Protein AF-A0A534VSZ2-F1 (afdb_monomer)

Foldseek 3Di:
DFWAWDQDPQQFIATDHDPDDDPDPDDDPCVVVQVVVCVVPVVRHDPGRQSVLVVVCVVPQQNPPDGNVNLPHPTGHRDDDD

Solvent-accessible surface area (backbone atoms only — not comparable to full-atom values): 4934 Å² total; per-residue (Å²): 79,53,61,43,73,48,68,49,99,84,44,34,33,32,71,50,67,53,83,45,80,50,72,86,86,61,69,50,69,68,57,54,51,38,52,54,46,26,74,76,39,76,86,48,78,66,96,40,54,67,52,50,47,42,55,48,16,75,74,35,76,42,36,52,93,50,45,78,80,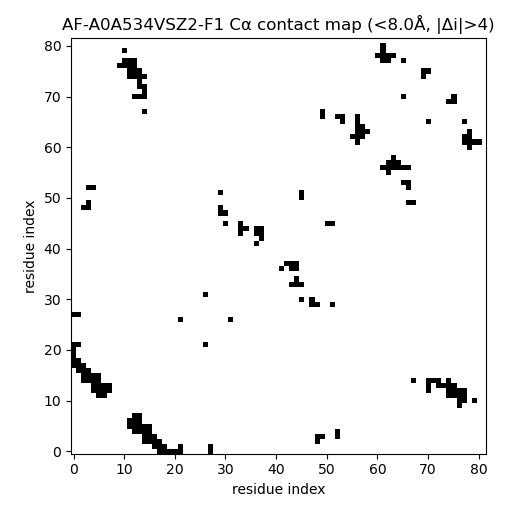70,24,54,96,82,27,40,70,43,53,72,87,129

Sequence (82 aa):
ESDGTFTNHAGRVQRFRPAVKPPGGARPGWEALGALLAALDERIRFDGAEAVFAALAAECPPFDGLGYDALGSQGRPAAGPR

Mean predicted aligned error: 3.77 Å

Structure (mmCIF, N/CA/C/O backbone):
data_AF-A0A534VSZ2-F1
#
_entry.id   AF-A0A534VSZ2-F1
#
loop_
_atom_site.group_PDB
_atom_site.id
_atom_site.type_symbol
_atom_site.label_atom_id
_atom_site.label_alt_id
_atom_site.label_comp_id
_atom_site.label_asym_id
_atom_site.label_entity_id
_atom_site.label_seq_id
_atom_site.pdbx_PDB_ins_code
_atom_site.Cartn_x
_atom_site.Cartn_y
_atom_site.Cartn_z
_atom_site.occupancy
_atom_site.B_iso_or_equiv
_atom_site.auth_seq_id
_atom_site.auth_comp_id
_atom_site.auth_asym_id
_atom_site.auth_atom_id
_atom_site.pdbx_PDB_model_num
ATOM 1 N N . GLU A 1 1 ? 5.461 -0.427 11.608 1.00 85.69 1 GLU A N 1
ATOM 2 C CA . GLU A 1 1 ? 4.072 -0.633 12.070 1.00 85.69 1 GLU A CA 1
ATOM 3 C C . GLU A 1 1 ? 3.158 -1.125 10.953 1.00 85.69 1 GLU A C 1
ATOM 5 O O . GLU A 1 1 ? 2.386 -2.038 11.200 1.00 85.69 1 GLU A O 1
ATOM 10 N N . SER A 1 2 ? 3.284 -0.599 9.729 1.00 89.25 2 SER A N 1
ATOM 11 C CA . SER A 1 2 ? 2.426 -0.972 8.587 1.00 89.25 2 SER A CA 1
ATOM 12 C C . SER A 1 2 ? 3.125 -1.880 7.557 1.00 89.25 2 SER A C 1
ATOM 14 O O . SER A 1 2 ? 4.353 -1.968 7.549 1.00 89.25 2 SER A O 1
ATOM 16 N N . ASP A 1 3 ? 2.337 -2.538 6.699 1.00 93.31 3 ASP A N 1
ATOM 17 C CA . ASP A 1 3 ? 2.754 -3.182 5.433 1.00 93.31 3 ASP A CA 1
ATOM 18 C C . ASP A 1 3 ? 2.428 -2.223 4.275 1.00 93.31 3 ASP A C 1
ATOM 20 O O . ASP A 1 3 ? 1.539 -1.375 4.414 1.00 93.31 3 ASP A O 1
ATOM 24 N N . GLY A 1 4 ? 3.125 -2.336 3.148 1.00 95.88 4 GLY A N 1
ATOM 25 C CA . GLY A 1 4 ? 2.916 -1.452 2.008 1.00 95.88 4 GLY A CA 1
ATOM 26 C C . GLY A 1 4 ? 4.054 -1.460 0.998 1.00 95.88 4 GLY A C 1
ATOM 27 O O . GLY A 1 4 ? 4.982 -2.270 1.051 1.00 95.88 4 GLY A O 1
ATOM 28 N N . THR A 1 5 ? 4.009 -0.480 0.099 1.00 97.19 5 THR A N 1
ATOM 29 C CA . THR A 1 5 ? 5.074 -0.199 -0.868 1.00 97.19 5 THR A CA 1
ATOM 30 C C . THR A 1 5 ? 5.523 1.254 -0.805 1.00 97.19 5 THR A C 1
A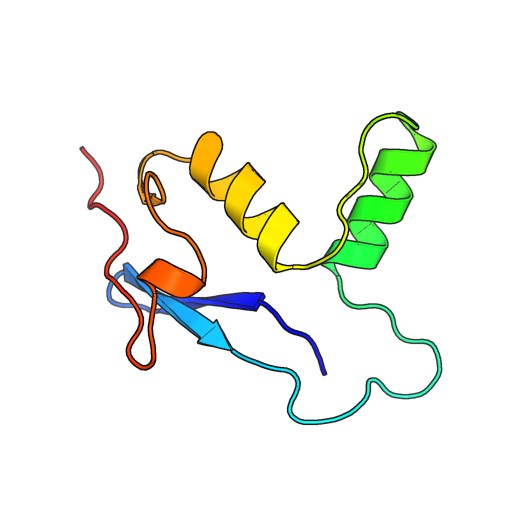TOM 32 O O . THR A 1 5 ? 4.710 2.142 -0.563 1.00 97.19 5 THR A O 1
ATOM 35 N N . PHE A 1 6 ? 6.798 1.503 -1.103 1.00 96.38 6 PHE A N 1
ATOM 36 C CA . PHE A 1 6 ? 7.329 2.838 -1.383 1.00 96.38 6 PHE A CA 1
ATOM 37 C C . PHE A 1 6 ? 7.959 2.887 -2.770 1.00 96.38 6 PHE A C 1
ATOM 39 O O . PHE A 1 6 ? 8.679 1.967 -3.157 1.00 96.38 6 PHE A O 1
ATOM 46 N N . THR A 1 7 ? 7.753 3.998 -3.475 1.00 96.12 7 THR A N 1
ATOM 47 C CA . THR A 1 7 ? 8.502 4.343 -4.687 1.00 96.12 7 THR A CA 1
ATOM 48 C C . THR A 1 7 ? 9.640 5.279 -4.298 1.00 96.12 7 THR A C 1
ATOM 50 O O . THR A 1 7 ? 9.401 6.339 -3.725 1.00 96.12 7 THR A O 1
ATOM 53 N N . ASN A 1 8 ? 10.886 4.880 -4.551 1.00 94.88 8 ASN A N 1
ATOM 54 C CA . ASN A 1 8 ? 12.054 5.690 -4.198 1.00 94.88 8 ASN A CA 1
ATOM 55 C C . ASN A 1 8 ? 12.362 6.776 -5.253 1.00 94.88 8 ASN A C 1
ATOM 57 O O . ASN A 1 8 ? 11.717 6.851 -6.296 1.00 94.88 8 ASN A O 1
ATOM 61 N N . HI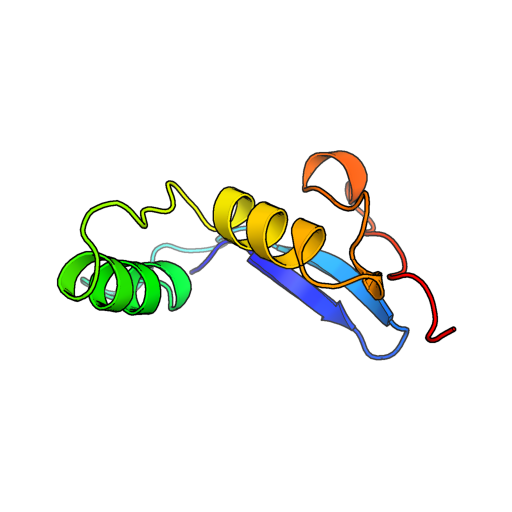S A 1 9 ? 13.401 7.584 -5.008 1.00 94.44 9 HIS A N 1
ATOM 62 C CA . HIS A 1 9 ? 13.827 8.672 -5.904 1.00 94.44 9 HIS A CA 1
ATOM 63 C C . HIS A 1 9 ? 14.190 8.226 -7.333 1.00 94.44 9 HIS A C 1
ATOM 65 O O . HIS A 1 9 ? 14.172 9.040 -8.248 1.00 94.44 9 HIS A O 1
ATOM 71 N N . ALA A 1 10 ? 14.532 6.949 -7.527 1.00 93.50 10 ALA A N 1
ATOM 72 C CA . ALA A 1 10 ? 14.874 6.364 -8.821 1.00 93.50 10 ALA A CA 1
ATOM 73 C C . ALA A 1 10 ? 13.667 5.685 -9.498 1.00 93.50 10 ALA A C 1
ATOM 75 O O . ALA A 1 10 ? 13.844 4.892 -10.420 1.00 93.50 10 ALA A O 1
ATOM 76 N N . GLY A 1 11 ? 12.445 5.927 -9.010 1.00 94.75 11 GLY A N 1
ATOM 77 C CA . GLY A 1 11 ? 11.225 5.329 -9.555 1.00 94.75 11 GLY A CA 1
ATOM 78 C C . GLY A 1 11 ? 11.065 3.840 -9.238 1.00 94.75 11 GLY A C 1
ATOM 79 O O . GLY A 1 11 ? 10.272 3.155 -9.878 1.00 94.75 11 GLY A O 1
ATOM 80 N N . ARG A 1 12 ? 11.810 3.300 -8.266 1.00 96.06 12 ARG A N 1
ATOM 81 C CA . ARG A 1 12 ? 11.723 1.884 -7.886 1.00 96.06 12 ARG A CA 1
ATOM 82 C C . ARG A 1 12 ? 10.706 1.676 -6.775 1.00 96.06 12 ARG A C 1
ATOM 84 O O . ARG A 1 12 ? 10.882 2.200 -5.675 1.00 96.06 12 ARG A O 1
ATOM 91 N N . VAL A 1 13 ? 9.709 0.844 -7.053 1.00 97.94 13 VAL A N 1
ATOM 92 C CA . VAL A 1 13 ? 8.696 0.376 -6.108 1.00 97.94 13 VAL A CA 1
ATOM 93 C C . VAL A 1 13 ? 9.261 -0.786 -5.297 1.00 97.94 13 VAL A C 1
ATOM 95 O O . VAL A 1 13 ? 9.781 -1.747 -5.862 1.00 97.94 13 VAL A O 1
ATOM 98 N N . GLN A 1 14 ? 9.180 -0.710 -3.972 1.00 97.44 14 GLN A N 1
ATOM 99 C CA . GLN A 1 14 ? 9.683 -1.725 -3.043 1.00 97.44 14 GLN A CA 1
ATOM 100 C C . GLN A 1 14 ? 8.651 -1.996 -1.956 1.00 97.44 14 GLN A C 1
ATOM 102 O O . GLN A 1 14 ? 8.105 -1.055 -1.380 1.00 97.44 14 GLN A O 1
ATOM 107 N N . ARG A 1 15 ? 8.416 -3.275 -1.647 1.00 96.19 15 ARG A N 1
ATOM 108 C CA . ARG A 1 15 ? 7.562 -3.680 -0.528 1.00 96.19 15 ARG A CA 1
ATOM 109 C C . ARG A 1 15 ? 8.320 -3.542 0.790 1.00 96.19 15 ARG A C 1
ATOM 111 O O . ARG A 1 15 ? 9.467 -3.971 0.896 1.00 96.19 15 ARG A O 1
ATOM 118 N N . PHE A 1 16 ? 7.656 -3.022 1.811 1.00 94.69 16 PHE A N 1
ATOM 119 C CA . PHE A 1 16 ? 8.117 -3.070 3.194 1.00 94.69 16 PHE A CA 1
ATOM 120 C C . PHE A 1 16 ? 7.117 -3.851 4.039 1.00 94.69 16 PHE A C 1
ATOM 122 O O . PHE A 1 16 ? 5.940 -3.901 3.715 1.00 94.69 16 PHE A O 1
ATOM 129 N N . ARG A 1 17 ? 7.582 -4.462 5.130 1.00 93.31 17 ARG A N 1
ATOM 130 C CA . ARG A 1 17 ? 6.736 -5.237 6.047 1.00 93.31 17 ARG A CA 1
ATOM 131 C C . ARG A 1 17 ? 6.678 -4.570 7.423 1.00 93.31 17 ARG A C 1
ATOM 133 O O . ARG A 1 17 ? 7.616 -3.853 7.785 1.00 93.31 17 ARG A O 1
ATOM 140 N N . PRO A 1 18 ? 5.637 -4.842 8.228 1.00 92.44 18 PRO A N 1
ATOM 141 C CA . PRO A 1 18 ? 5.590 -4.386 9.607 1.00 92.44 18 PRO A CA 1
ATOM 142 C C . PRO A 1 18 ? 6.780 -4.944 10.396 1.00 92.44 18 PRO A C 1
ATOM 144 O O . PRO A 1 18 ? 6.912 -6.153 10.554 1.00 92.44 18 PRO A O 1
ATOM 147 N N . ALA A 1 19 ? 7.641 -4.064 10.908 1.00 92.31 19 ALA A N 1
ATOM 148 C CA . ALA A 1 19 ? 8.734 -4.464 11.801 1.00 92.31 19 ALA A CA 1
ATOM 149 C C . ALA A 1 19 ? 8.297 -4.572 13.274 1.00 92.31 19 ALA A C 1
ATOM 151 O O . ALA A 1 19 ? 8.886 -5.310 14.054 1.00 92.31 19 ALA A O 1
ATOM 152 N N . VAL A 1 20 ? 7.263 -3.820 13.656 1.00 92.06 20 VAL A N 1
ATOM 153 C CA . VAL A 1 20 ? 6.725 -3.741 15.020 1.00 92.06 20 VAL A CA 1
ATOM 154 C C . VAL A 1 20 ? 5.209 -3.600 14.959 1.00 92.06 20 VAL A C 1
ATOM 156 O O . VAL A 1 20 ? 4.674 -3.166 13.933 1.00 92.06 20 VAL A O 1
ATOM 159 N N . LYS A 1 21 ? 4.528 -3.947 16.054 1.00 89.00 21 LYS A N 1
ATOM 160 C CA . LYS A 1 21 ? 3.087 -3.715 16.200 1.00 89.00 21 LYS A CA 1
ATOM 161 C C . LYS A 1 21 ? 2.801 -2.215 16.346 1.00 89.00 21 LYS A C 1
ATOM 163 O O . LYS A 1 21 ? 3.601 -1.533 16.986 1.00 89.00 21 LYS A O 1
ATOM 168 N N . PRO A 1 22 ? 1.687 -1.710 15.791 1.00 87.31 22 PRO A N 1
ATOM 169 C CA . PRO A 1 22 ? 1.265 -0.340 16.037 1.00 87.31 22 PRO A CA 1
ATOM 170 C C . PRO A 1 22 ? 0.982 -0.123 17.536 1.00 87.31 22 PRO A C 1
ATOM 172 O O . PRO A 1 22 ? 0.482 -1.035 18.204 1.00 87.31 22 PRO A O 1
ATOM 175 N N . PRO A 1 23 ? 1.308 1.053 18.091 1.00 90.00 23 PRO A N 1
ATOM 176 C CA . PRO A 1 23 ? 1.031 1.369 19.483 1.00 90.00 23 PRO A CA 1
ATOM 177 C C . PRO A 1 23 ? -0.480 1.512 19.716 1.00 90.00 23 PRO A C 1
ATOM 179 O O . PRO A 1 23 ? -1.183 2.226 18.999 1.00 90.00 23 PRO A O 1
ATOM 182 N N . GLY A 1 24 ? -0.983 0.848 20.759 1.00 90.44 24 G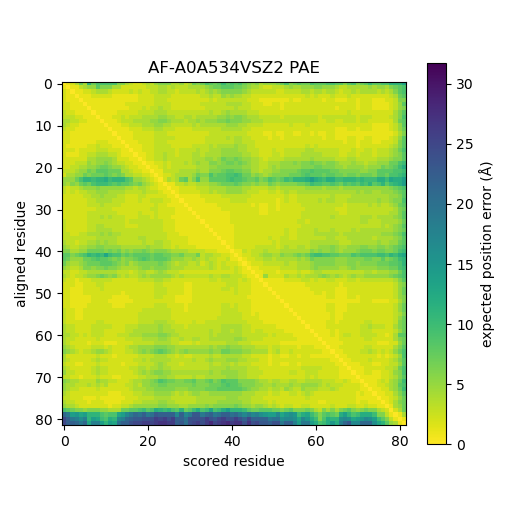LY A N 1
ATOM 183 C CA . GLY A 1 24 ? -2.394 0.909 21.142 1.00 90.44 24 GLY A CA 1
ATOM 184 C C . GLY A 1 24 ? -3.332 0.407 20.039 1.00 90.44 24 GLY A C 1
ATOM 185 O O . GLY A 1 24 ? -3.167 -0.699 19.534 1.00 90.44 24 GLY A O 1
ATOM 186 N N . GLY A 1 25 ? -4.336 1.220 19.697 1.00 86.19 25 GLY A N 1
ATOM 187 C CA . GLY A 1 25 ? -5.331 0.936 18.654 1.00 86.19 25 GLY A CA 1
ATOM 188 C C . GLY A 1 25 ? -5.082 1.667 17.333 1.00 86.19 25 GLY A C 1
ATOM 189 O O . GLY A 1 25 ? -6.031 1.879 16.579 1.00 86.19 25 GLY A O 1
ATOM 190 N N . ALA A 1 26 ? -3.849 2.122 17.079 1.00 91.00 26 ALA A N 1
ATOM 191 C CA . ALA A 1 26 ? -3.524 2.836 15.850 1.00 91.00 26 ALA A CA 1
ATOM 192 C C . ALA A 1 26 ? -3.726 1.930 14.625 1.00 91.00 26 ALA A C 1
ATOM 194 O O . ALA A 1 26 ? -3.185 0.825 14.549 1.00 91.00 26 ALA A O 1
ATOM 195 N N . ARG A 1 27 ? -4.509 2.419 13.661 1.00 89.81 27 ARG A N 1
ATOM 196 C CA . ARG A 1 27 ? -4.771 1.739 12.390 1.00 89.81 27 ARG A CA 1
ATOM 197 C C . ARG A 1 27 ? -3.817 2.262 11.316 1.00 89.81 27 ARG A C 1
ATOM 199 O O . ARG A 1 27 ? -3.555 3.468 11.288 1.00 89.81 27 ARG A O 1
ATOM 206 N N . PRO A 1 28 ? -3.310 1.409 10.412 1.00 92.38 28 PRO A N 1
ATOM 207 C CA . PRO A 1 28 ? -2.568 1.878 9.252 1.00 92.38 28 PRO A CA 1
ATOM 208 C C . PRO A 1 28 ? -3.460 2.769 8.374 1.00 92.38 28 PRO A C 1
ATOM 210 O O . PRO A 1 28 ? -4.674 2.583 8.298 1.00 92.38 28 PRO A O 1
ATOM 213 N N . GLY A 1 29 ? -2.854 3.733 7.675 1.00 92.94 29 GLY A N 1
ATOM 214 C CA . GLY A 1 29 ? -3.605 4.735 6.908 1.00 92.94 29 GLY A CA 1
ATOM 215 C C . GLY A 1 29 ? -4.559 4.145 5.861 1.00 92.94 29 GLY A C 1
ATOM 216 O O . GLY A 1 29 ? -5.657 4.665 5.685 1.00 92.94 29 GLY A O 1
ATOM 217 N N . TRP A 1 30 ? -4.185 3.030 5.222 1.00 93.25 30 TRP A N 1
ATOM 218 C CA . TRP A 1 30 ? -5.045 2.346 4.251 1.00 93.25 30 TRP A CA 1
ATOM 219 C C . TRP A 1 30 ? -6.329 1.799 4.888 1.00 93.25 30 TRP A C 1
ATOM 221 O O . TRP A 1 30 ? -7.382 1.846 4.263 1.00 93.25 30 TRP A O 1
ATOM 231 N N . GLU A 1 31 ? -6.267 1.330 6.137 1.00 94.00 31 GLU A N 1
ATOM 232 C CA . GLU A 1 31 ? -7.428 0.803 6.860 1.00 94.00 31 GLU A CA 1
ATOM 233 C C . GLU A 1 31 ? -8.336 1.951 7.307 1.00 94.00 31 GLU A C 1
ATOM 235 O O . GLU A 1 31 ? -9.555 1.863 7.188 1.00 94.00 31 GLU A O 1
ATOM 240 N N . ALA A 1 32 ? -7.752 3.065 7.761 1.00 93.50 32 ALA A N 1
ATOM 241 C CA . ALA A 1 32 ? -8.510 4.260 8.123 1.00 93.50 32 ALA A CA 1
ATOM 242 C C . ALA A 1 32 ? -9.268 4.850 6.918 1.00 93.50 32 ALA A C 1
ATOM 244 O O . ALA A 1 32 ? -10.462 5.132 7.017 1.00 93.50 32 ALA A O 1
ATOM 245 N N . LEU A 1 33 ? -8.596 4.992 5.770 1.00 93.44 33 LEU A N 1
ATOM 246 C CA . LEU A 1 33 ? -9.221 5.471 4.534 1.00 93.44 33 LEU A CA 1
ATOM 247 C C . LEU A 1 33 ? -10.205 4.450 3.954 1.00 93.44 33 LEU A C 1
ATOM 249 O O . LEU A 1 33 ? -11.285 4.833 3.514 1.00 93.44 33 LEU A O 1
ATOM 253 N N . GLY A 1 34 ? -9.876 3.158 4.004 1.00 93.94 34 GLY A N 1
ATOM 254 C CA . GLY A 1 34 ? -10.770 2.081 3.582 1.00 93.94 34 GLY A CA 1
ATOM 255 C C . GLY A 1 34 ? -12.063 2.044 4.397 1.00 93.94 34 GLY A C 1
ATOM 256 O O . GLY A 1 34 ? 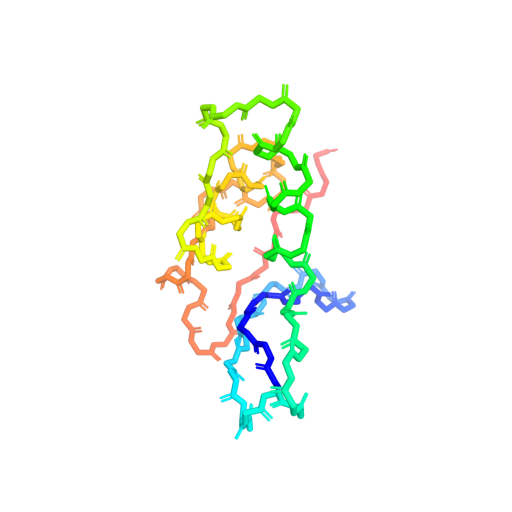-13.137 1.899 3.825 1.00 93.94 34 GLY A O 1
ATOM 257 N N . ALA A 1 35 ? -11.990 2.261 5.712 1.00 93.25 35 ALA A N 1
ATOM 258 C CA . ALA A 1 35 ? -13.170 2.356 6.568 1.00 93.25 35 ALA A CA 1
ATOM 259 C C . ALA A 1 35 ? -14.042 3.576 6.230 1.00 93.25 35 ALA A C 1
ATOM 261 O O . ALA A 1 35 ? -15.267 3.469 6.230 1.00 93.25 35 ALA A O 1
ATOM 262 N N . LEU A 1 36 ? -13.426 4.722 5.913 1.00 94.44 36 LEU A N 1
ATOM 263 C CA . LEU A 1 36 ? -14.158 5.904 5.454 1.00 94.44 36 LEU A CA 1
ATOM 264 C C . LEU A 1 36 ? -14.858 5.643 4.113 1.00 94.44 36 LEU A C 1
ATOM 266 O O . LEU A 1 36 ? -16.027 5.985 3.966 1.00 94.44 36 LEU A O 1
ATOM 270 N N . LEU A 1 37 ? -14.171 5.010 3.159 1.00 93.69 37 LEU A N 1
ATOM 271 C CA . LEU A 1 37 ? -14.759 4.626 1.874 1.00 93.69 37 LEU A CA 1
ATOM 272 C C . LEU A 1 37 ? -15.917 3.642 2.054 1.00 93.69 37 LEU A C 1
ATOM 274 O O . LEU A 1 37 ? -16.976 3.859 1.478 1.00 93.69 37 LEU A O 1
ATOM 278 N N . ALA A 1 38 ? -15.759 2.624 2.902 1.00 93.31 38 ALA A N 1
ATOM 279 C CA . ALA A 1 38 ? -16.809 1.649 3.189 1.00 93.31 38 ALA A CA 1
ATOM 280 C C . ALA A 1 38 ? -18.049 2.279 3.848 1.00 93.31 38 ALA A C 1
ATOM 282 O O . ALA A 1 38 ? -19.160 1.797 3.651 1.00 93.31 38 ALA A O 1
ATOM 283 N N . ALA A 1 39 ? -17.876 3.361 4.616 1.00 94.75 39 ALA A N 1
ATOM 284 C CA . ALA A 1 39 ? -18.990 4.123 5.179 1.00 94.75 39 ALA A CA 1
ATOM 285 C C . ALA A 1 39 ? -19.751 4.949 4.124 1.00 94.75 39 ALA A C 1
ATOM 287 O O . ALA A 1 39 ? -20.900 5.319 4.356 1.00 94.75 39 ALA A O 1
ATOM 288 N N . LEU A 1 40 ? -19.118 5.252 2.985 1.00 95.69 40 LEU A N 1
ATOM 289 C CA . LEU A 1 40 ? -19.732 5.958 1.855 1.00 95.69 40 LEU A CA 1
ATOM 290 C C . LEU A 1 40 ? -20.325 4.990 0.819 1.00 95.69 40 LEU A C 1
ATOM 292 O O . LEU A 1 40 ? -21.379 5.269 0.255 1.00 95.69 40 LEU A O 1
ATOM 296 N N . ASP A 1 41 ? -19.661 3.860 0.577 1.00 94.75 41 ASP A N 1
ATOM 297 C CA . ASP A 1 41 ? -20.117 2.770 -0.285 1.00 94.75 41 ASP A CA 1
ATOM 298 C C . ASP A 1 41 ? -19.672 1.426 0.308 1.00 94.75 41 ASP A C 1
ATOM 300 O O . ASP A 1 41 ? -18.506 1.035 0.220 1.00 94.75 41 ASP A O 1
ATOM 304 N N . GLU A 1 42 ? -20.619 0.685 0.886 1.00 87.44 42 GLU A N 1
ATOM 305 C CA . GLU A 1 42 ? -20.348 -0.567 1.605 1.00 87.44 42 GLU A CA 1
ATOM 306 C C . GLU A 1 42 ? -19.728 -1.673 0.738 1.00 87.44 42 GLU A C 1
ATOM 308 O O . GLU A 1 42 ? -19.205 -2.658 1.278 1.00 87.44 42 GLU A O 1
ATOM 313 N N . ARG A 1 43 ? -19.789 -1.523 -0.591 1.00 90.19 43 ARG A N 1
ATOM 314 C CA . ARG A 1 43 ? -19.220 -2.460 -1.567 1.00 90.19 43 ARG A CA 1
ATOM 315 C C . ARG A 1 43 ? -17.705 -2.322 -1.695 1.00 90.19 43 ARG A C 1
ATOM 317 O O . ARG A 1 43 ? -17.063 -3.250 -2.180 1.00 90.19 43 ARG A O 1
ATOM 324 N N . ILE A 1 44 ? -17.133 -1.193 -1.278 1.00 86.56 44 ILE A N 1
ATOM 325 C CA . ILE A 1 44 ? -15.696 -0.929 -1.374 1.00 86.56 44 ILE A CA 1
ATOM 326 C C . ILE A 1 44 ? -15.030 -1.395 -0.083 1.00 86.56 44 ILE A C 1
ATOM 328 O O . ILE A 1 44 ? -15.190 -0.788 0.975 1.00 86.56 44 ILE A O 1
ATOM 332 N N . ARG A 1 45 ? -14.276 -2.493 -0.166 1.00 90.25 45 ARG A N 1
ATOM 333 C CA . ARG A 1 45 ? -13.522 -3.060 0.958 1.00 90.25 45 ARG A CA 1
ATOM 334 C C . ARG A 1 45 ? -12.181 -3.577 0.468 1.00 90.25 45 ARG A C 1
ATOM 336 O O . ARG A 1 45 ? -12.087 -4.129 -0.624 1.00 90.25 45 ARG A O 1
ATOM 343 N N . PHE A 1 46 ? -11.159 -3.407 1.298 1.00 92.75 46 PHE A N 1
ATOM 344 C CA . PHE A 1 46 ? -9.819 -3.907 1.029 1.00 92.75 46 PHE A CA 1
ATOM 345 C C . PHE A 1 46 ? -9.357 -4.770 2.194 1.00 92.75 46 PHE A C 1
ATOM 347 O O . PHE A 1 46 ? -9.360 -4.320 3.339 1.00 92.75 46 PHE A O 1
ATOM 354 N N . ASP A 1 47 ? -8.906 -5.983 1.885 1.00 92.00 47 ASP A N 1
ATOM 355 C CA . ASP A 1 47 ? -8.501 -6.972 2.891 1.00 92.00 47 ASP A CA 1
ATOM 356 C C . ASP A 1 47 ? -7.034 -6.815 3.336 1.00 92.00 47 ASP A C 1
ATOM 358 O O . ASP A 1 47 ? -6.515 -7.604 4.125 1.00 92.00 47 ASP A O 1
ATOM 362 N N . GLY A 1 48 ? -6.340 -5.788 2.838 1.00 94.25 48 GLY A N 1
ATOM 363 C CA . GLY A 1 48 ? -4.964 -5.481 3.213 1.00 94.25 48 GLY A CA 1
ATOM 364 C C . GLY A 1 48 ? -4.280 -4.494 2.273 1.00 94.25 48 GLY A C 1
ATOM 365 O O . GLY A 1 48 ? -4.796 -4.147 1.210 1.00 94.25 48 GLY A O 1
ATOM 366 N N . ALA A 1 49 ? -3.063 -4.085 2.643 1.00 95.62 49 ALA A N 1
ATOM 367 C CA . ALA A 1 49 ? -2.240 -3.171 1.846 1.00 95.62 49 ALA A CA 1
ATOM 368 C C . ALA A 1 49 ? -1.939 -3.704 0.430 1.00 95.62 49 ALA A C 1
ATOM 370 O O . ALA A 1 49 ? -1.826 -2.921 -0.507 1.00 95.62 49 ALA A O 1
ATOM 371 N N . GLU A 1 50 ? -1.852 -5.027 0.265 1.00 95.69 50 GLU A N 1
ATOM 372 C CA . GLU A 1 50 ? -1.662 -5.664 -1.042 1.00 95.69 50 GLU A CA 1
ATOM 373 C C . GLU A 1 50 ? -2.859 -5.457 -1.972 1.00 95.69 50 GLU A C 1
ATOM 375 O O . GLU A 1 50 ? -2.675 -5.068 -3.122 1.00 95.69 50 GLU A O 1
ATOM 380 N N . ALA A 1 51 ? -4.084 -5.644 -1.467 1.00 95.38 51 ALA A N 1
ATOM 381 C CA . ALA A 1 51 ? -5.302 -5.405 -2.238 1.00 95.38 51 ALA A CA 1
ATOM 382 C C . ALA A 1 51 ? -5.425 -3.928 -2.643 1.00 95.38 51 ALA A C 1
ATOM 384 O O . ALA A 1 51 ? -5.811 -3.619 -3.768 1.00 95.38 51 ALA A O 1
ATOM 385 N N . VAL A 1 52 ? -5.026 -3.016 -1.750 1.00 95.88 52 VAL A N 1
ATOM 386 C CA . VAL A 1 52 ? -4.967 -1.578 -2.047 1.00 95.88 52 VAL A CA 1
ATOM 387 C C . VAL A 1 52 ? -3.946 -1.281 -3.145 1.00 95.88 52 VAL A C 1
ATOM 389 O O . VAL A 1 52 ? -4.246 -0.535 -4.074 1.00 95.88 52 VAL A O 1
ATOM 392 N N . PHE A 1 53 ? -2.753 -1.880 -3.080 1.00 96.88 53 PHE A N 1
ATOM 393 C CA . PHE A 1 53 ? -1.741 -1.708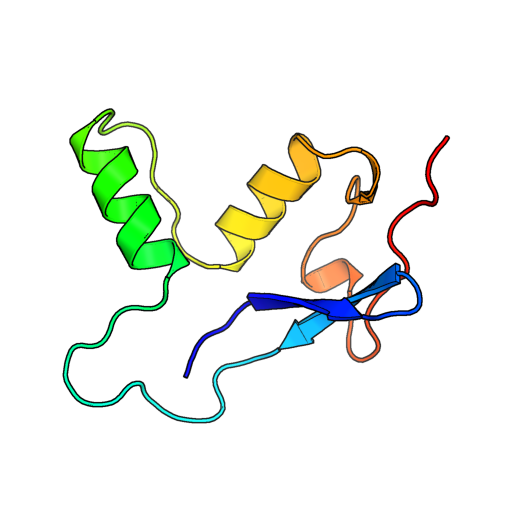 -4.122 1.00 96.88 53 PHE A CA 1
ATOM 394 C C . PHE A 1 53 ? -2.188 -2.302 -5.464 1.00 96.88 53 PHE A C 1
ATOM 396 O O . PHE A 1 53 ? -1.960 -1.683 -6.496 1.00 96.88 53 PHE A O 1
ATOM 403 N N . ALA A 1 54 ? -2.859 -3.456 -5.465 1.00 95.69 54 ALA A N 1
ATOM 404 C CA . ALA A 1 54 ? -3.399 -4.064 -6.679 1.00 95.69 54 ALA A CA 1
ATOM 405 C C . ALA A 1 54 ? -4.467 -3.176 -7.342 1.00 95.69 54 ALA A C 1
ATOM 407 O O . ALA A 1 54 ? -4.438 -2.993 -8.557 1.00 95.69 54 ALA A O 1
ATOM 408 N N . ALA A 1 55 ? -5.363 -2.574 -6.552 1.00 94.69 55 ALA A N 1
ATOM 409 C CA . ALA A 1 55 ? -6.335 -1.606 -7.059 1.00 94.69 55 ALA A CA 1
ATOM 410 C C . ALA A 1 55 ? -5.647 -0.359 -7.642 1.00 94.69 55 ALA A C 1
AT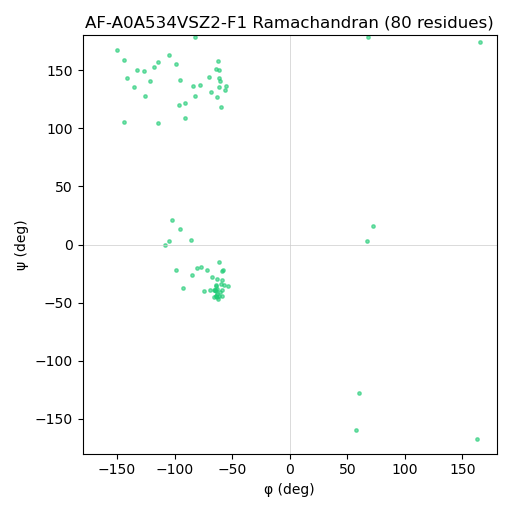OM 412 O O . ALA A 1 55 ? -5.957 0.051 -8.757 1.00 94.69 55 ALA A O 1
ATOM 413 N N . LEU A 1 56 ? -4.644 0.186 -6.944 1.00 95.00 56 LEU A N 1
ATOM 414 C CA . LEU A 1 56 ? -3.829 1.293 -7.454 1.00 95.00 56 LEU A CA 1
ATOM 415 C C . LEU A 1 56 ? -3.129 0.930 -8.775 1.00 95.00 56 LEU A C 1
ATOM 417 O O . LEU A 1 56 ? -3.115 1.736 -9.702 1.00 95.00 56 LEU A O 1
ATOM 421 N N . ALA A 1 57 ? -2.541 -0.263 -8.862 1.00 95.81 57 ALA A N 1
ATOM 422 C CA . ALA A 1 57 ? -1.826 -0.735 -10.043 1.00 95.81 57 ALA A CA 1
ATOM 423 C C . ALA A 1 57 ? -2.743 -0.900 -11.262 1.00 95.81 57 ALA A C 1
ATOM 425 O O . ALA A 1 57 ? -2.329 -0.598 -12.377 1.00 95.81 57 ALA A O 1
ATOM 426 N N . ALA A 1 58 ? -3.994 -1.314 -11.045 1.00 94.69 58 ALA A N 1
ATOM 427 C CA . ALA A 1 58 ? -4.995 -1.426 -12.102 1.00 94.69 58 ALA A CA 1
ATOM 428 C C . ALA A 1 58 ? -5.424 -0.061 -12.676 1.00 94.69 58 ALA A C 1
ATOM 430 O O . ALA A 1 58 ? -5.813 0.022 -13.839 1.00 94.69 58 ALA A O 1
ATOM 431 N N . GLU A 1 59 ? -5.352 1.009 -11.881 1.00 94.88 59 GLU A N 1
ATOM 432 C CA . GLU A 1 59 ? -5.791 2.354 -12.281 1.00 94.88 59 GLU A CA 1
ATOM 433 C C . GLU A 1 59 ? -4.643 3.271 -12.728 1.00 94.88 59 GLU A C 1
ATOM 435 O O . GLU A 1 59 ? -4.864 4.252 -13.440 1.00 94.88 59 GLU A O 1
ATOM 440 N N . CYS A 1 60 ? -3.409 2.978 -12.318 1.00 95.19 60 CYS A N 1
ATOM 441 C CA . CYS A 1 60 ? -2.257 3.846 -12.524 1.00 95.19 60 CYS A CA 1
ATOM 442 C C . CYS A 1 60 ? -1.239 3.189 -13.477 1.00 95.19 60 CYS A C 1
ATOM 444 O O . CYS A 1 60 ? -0.475 2.322 -13.046 1.00 95.19 60 CYS A O 1
ATOM 446 N N . PRO A 1 61 ? -1.147 3.628 -14.752 1.00 94.38 61 PRO A N 1
ATOM 447 C CA . PRO A 1 61 ? -0.325 2.967 -15.773 1.00 94.38 61 PRO A CA 1
ATOM 448 C C . PRO A 1 61 ? 1.154 2.730 -15.413 1.00 94.38 61 PRO A C 1
ATOM 450 O O . PRO A 1 61 ? 1.682 1.686 -15.789 1.00 94.38 61 PRO A O 1
ATOM 453 N N . PRO A 1 62 ? 1.851 3.623 -14.679 1.00 94.31 62 PRO A N 1
ATOM 454 C CA . PRO A 1 62 ? 3.219 3.357 -14.223 1.00 94.31 62 PRO A CA 1
ATOM 455 C C . PRO A 1 62 ? 3.380 2.110 -13.341 1.00 94.31 62 PRO A C 1
ATOM 457 O O . PRO A 1 62 ? 4.484 1.574 -13.234 1.00 94.31 62 PRO A O 1
ATOM 460 N N . PHE A 1 63 ? 2.306 1.659 -12.693 1.00 96.12 63 PHE A N 1
ATOM 461 C CA . PHE A 1 63 ? 2.299 0.504 -11.799 1.00 96.12 63 PHE A CA 1
ATOM 462 C C . PHE A 1 63 ? 1.658 -0.738 -12.427 1.00 96.12 63 PHE A C 1
ATOM 464 O O . PHE A 1 63 ? 1.573 -1.764 -11.755 1.00 96.12 63 PHE A O 1
ATOM 471 N N . ASP A 1 64 ? 1.244 -0.673 -13.695 1.00 92.69 64 ASP A N 1
ATOM 472 C CA . ASP A 1 64 ? 0.613 -1.795 -14.387 1.00 92.69 64 ASP A CA 1
ATOM 473 C C . ASP A 1 64 ? 1.497 -3.056 -14.344 1.00 92.69 64 ASP A C 1
ATOM 475 O O . ASP A 1 64 ? 2.724 -3.006 -14.487 1.00 92.69 64 ASP A O 1
ATOM 479 N N . GLY A 1 65 ? 0.869 -4.201 -14.082 1.00 89.38 65 GLY A N 1
ATOM 480 C CA . GLY A 1 65 ? 1.547 -5.485 -13.901 1.00 89.38 65 GLY A CA 1
ATOM 481 C C . GLY A 1 65 ? 2.428 -5.602 -12.647 1.00 89.38 65 GLY A C 1
ATOM 482 O O . GLY A 1 65 ? 3.071 -6.641 -12.461 1.00 89.38 65 GLY A O 1
ATOM 483 N N . LEU A 1 66 ? 2.483 -4.589 -11.772 1.00 95.62 66 LEU A N 1
ATOM 484 C CA . LEU A 1 66 ? 3.133 -4.716 -10.469 1.00 95.62 66 LEU A CA 1
ATOM 485 C C . LEU A 1 66 ? 2.176 -5.334 -9.444 1.00 95.62 66 LEU A C 1
ATOM 487 O O . LEU A 1 66 ? 1.025 -4.942 -9.295 1.00 95.62 66 LEU A O 1
ATOM 491 N N . GLY A 1 67 ? 2.710 -6.272 -8.671 1.00 95.44 67 GLY A N 1
ATOM 492 C CA . GLY A 1 67 ? 2.072 -6.883 -7.509 1.00 95.44 67 GLY A CA 1
ATOM 493 C C . GLY A 1 67 ? 3.145 -7.296 -6.508 1.00 95.44 67 GLY A C 1
ATOM 494 O O . GLY A 1 67 ? 4.334 -7.299 -6.839 1.00 95.44 67 GLY A O 1
ATOM 495 N N . TYR A 1 68 ? 2.761 -7.642 -5.281 1.00 94.94 68 TYR A N 1
ATOM 496 C CA . TYR A 1 68 ? 3.733 -7.941 -4.223 1.00 94.94 68 TYR A CA 1
ATOM 497 C C . TYR A 1 68 ? 4.677 -9.092 -4.590 1.00 94.94 68 TYR A C 1
ATOM 499 O O . TYR A 1 68 ? 5.880 -8.985 -4.339 1.00 94.94 68 TYR A O 1
ATOM 507 N N . ASP A 1 69 ? 4.164 -10.129 -5.254 1.00 92.75 69 ASP A N 1
ATOM 508 C CA . ASP A 1 69 ? 4.976 -11.235 -5.771 1.00 92.75 69 ASP A CA 1
ATOM 509 C C . ASP A 1 69 ? 5.962 -10.778 -6.851 1.00 92.75 69 ASP A C 1
ATOM 511 O O . ASP A 1 69 ? 7.129 -11.176 -6.855 1.00 92.75 69 ASP A O 1
ATOM 515 N N . ALA A 1 70 ? 5.529 -9.882 -7.743 1.00 92.75 70 ALA A N 1
ATOM 516 C CA . ALA A 1 70 ? 6.384 -9.346 -8.795 1.00 92.75 70 ALA A CA 1
ATOM 517 C C . ALA A 1 70 ? 7.526 -8.495 -8.219 1.00 92.75 70 ALA A C 1
ATOM 519 O O . ALA A 1 70 ? 8.655 -8.583 -8.705 1.00 92.75 70 ALA A O 1
ATOM 520 N N . LEU A 1 71 ? 7.269 -7.691 -7.182 1.00 94.62 71 LEU A N 1
ATOM 521 C CA . LEU A 1 71 ? 8.270 -6.796 -6.590 1.00 94.62 71 LEU A CA 1
ATOM 522 C C . LEU A 1 71 ? 9.496 -7.547 -6.045 1.00 94.62 71 LEU A C 1
ATOM 524 O O . LEU A 1 71 ? 10.612 -7.034 -6.142 1.00 94.62 71 LEU A O 1
ATOM 528 N N . GLY A 1 72 ? 9.324 -8.758 -5.509 1.00 90.38 72 GLY A N 1
ATOM 529 C CA . GLY A 1 72 ? 10.422 -9.536 -4.929 1.00 90.38 72 GLY A CA 1
ATOM 530 C C . GLY A 1 72 ? 11.152 -8.805 -3.789 1.00 90.38 72 GLY A C 1
ATOM 531 O O . GLY A 1 72 ? 10.625 -7.877 -3.176 1.00 90.38 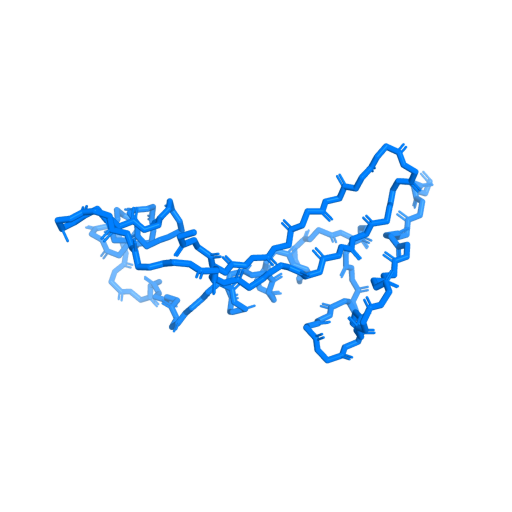72 GLY A O 1
ATOM 532 N N . SER A 1 73 ? 12.386 -9.219 -3.480 1.00 90.62 73 SER A N 1
ATOM 533 C CA . SER A 1 73 ? 13.161 -8.656 -2.357 1.00 90.62 7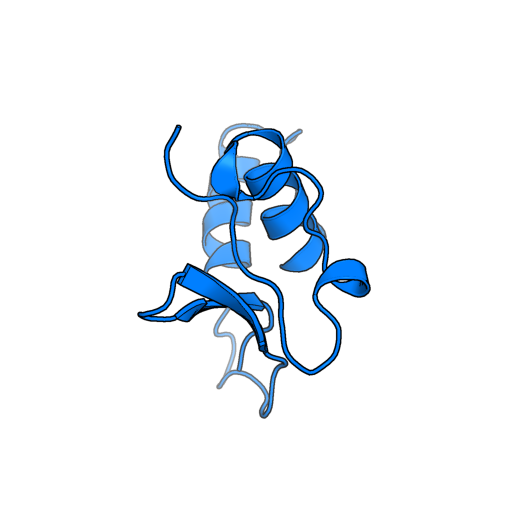3 SER A CA 1
ATOM 534 C C . SER A 1 73 ? 13.845 -7.319 -2.662 1.00 90.62 73 SER A C 1
ATOM 536 O O . SER A 1 73 ? 14.196 -6.599 -1.734 1.00 90.62 73 SER A O 1
ATOM 538 N N . GLN A 1 74 ? 14.047 -6.994 -3.942 1.00 92.25 74 GLN A N 1
ATOM 539 C CA . GLN A 1 74 ? 14.760 -5.790 -4.395 1.00 92.25 74 GLN A CA 1
ATOM 540 C C . GLN A 1 74 ? 13.827 -4.739 -5.014 1.00 92.25 74 GLN A C 1
ATOM 542 O O . GLN A 1 74 ? 14.285 -3.688 -5.462 1.00 92.25 74 GLN A O 1
ATOM 547 N N . GLY A 1 75 ? 12.523 -5.016 -5.089 1.00 95.69 75 GLY A N 1
ATOM 548 C CA . GLY A 1 75 ? 11.572 -4.165 -5.794 1.00 95.69 75 GLY A CA 1
ATOM 549 C C . GLY A 1 75 ? 11.769 -4.141 -7.313 1.00 95.69 75 GLY A C 1
ATOM 550 O O . GLY A 1 75 ? 12.709 -4.719 -7.868 1.00 95.69 75 GLY A O 1
ATOM 551 N N . ARG A 1 76 ? 10.902 -3.399 -8.004 1.00 96.69 76 ARG A N 1
ATOM 552 C CA . ARG A 1 76 ? 10.950 -3.205 -9.462 1.00 96.69 76 ARG A CA 1
ATOM 553 C C . ARG A 1 76 ? 10.793 -1.734 -9.839 1.00 96.69 76 ARG A C 1
ATOM 555 O O . ARG A 1 76 ? 10.159 -0.990 -9.094 1.00 96.69 76 ARG A O 1
ATOM 562 N N . PRO A 1 77 ? 11.380 -1.286 -10.960 1.00 95.38 77 PRO A N 1
ATOM 563 C CA . PRO A 1 77 ? 11.064 0.030 -11.500 1.00 95.38 77 PRO A CA 1
ATOM 564 C C . PRO A 1 77 ? 9.574 0.101 -11.858 1.00 95.38 77 PRO A C 1
ATOM 566 O O . PRO A 1 77 ? 9.041 -0.838 -12.449 1.00 95.38 77 PRO A O 1
ATOM 569 N N . ALA A 1 78 ? 8.922 1.206 -11.502 1.00 94.19 78 ALA A N 1
ATOM 570 C CA . ALA A 1 78 ? 7.690 1.612 -12.164 1.00 94.19 78 ALA A CA 1
ATOM 571 C C . ALA A 1 78 ? 8.003 1.922 -13.635 1.00 94.19 78 ALA A C 1
ATOM 573 O O . ALA A 1 78 ? 9.128 2.318 -13.966 1.00 94.19 78 ALA A O 1
ATOM 574 N N . ALA A 1 79 ? 7.031 1.738 -14.526 1.00 87.62 79 ALA A N 1
ATOM 575 C CA . ALA A 1 79 ? 7.203 2.170 -15.904 1.00 87.62 79 ALA A CA 1
ATOM 576 C C . ALA A 1 79 ? 7.442 3.692 -15.940 1.00 87.62 79 ALA A C 1
ATOM 578 O O . ALA A 1 79 ? 6.850 4.448 -15.166 1.00 87.62 79 ALA A O 1
ATOM 579 N N . GLY A 1 80 ? 8.347 4.141 -16.816 1.00 69.50 80 GLY A N 1
ATOM 580 C CA . GLY A 1 80 ? 8.578 5.570 -17.029 1.00 69.50 80 GLY A CA 1
ATOM 581 C C . GLY A 1 80 ? 7.320 6.260 -17.574 1.00 69.50 80 GLY A C 1
ATOM 582 O O . GLY A 1 80 ? 6.463 5.584 -18.153 1.00 69.50 80 GLY A O 1
ATOM 583 N N . PRO A 1 81 ? 7.185 7.589 -17.411 1.00 56.19 81 PRO A N 1
ATOM 584 C CA . PRO A 1 81 ? 6.134 8.324 -18.104 1.00 56.19 81 PRO A CA 1
ATOM 585 C C . PRO A 1 81 ? 6.265 8.072 -19.614 1.00 56.19 81 PRO A C 1
ATOM 587 O O . PRO A 1 81 ? 7.377 8.093 -20.148 1.00 56.19 81 PRO A O 1
ATOM 590 N N . ARG A 1 82 ? 5.140 7.762 -20.266 1.00 49.78 82 ARG A N 1
ATOM 591 C CA . ARG A 1 82 ? 5.050 7.710 -21.730 1.00 49.78 82 ARG A CA 1
ATOM 592 C C . ARG A 1 82 ? 5.265 9.091 -22.330 1.00 49.78 82 ARG A C 1
ATOM 594 O O . ARG A 1 82 ? 4.778 10.065 -21.714 1.00 49.78 82 ARG A O 1
#

Radius of gyration: 13.93 Å; Cα contacts (8 Å, |Δi|>4): 108; chains: 1; bounding box: 35×20×43 Å

pLDDT: mean 92.09, std 7.26, range [49.78, 97.94]

Secondary structure (DSSP, 8-state):
---EEEE-TTSEEEEE--SSPPSTTPPPHHHHHHHHHHHH-TT---SSHHHHHHHHHHH-GGGTT--HHHHTTT-EEPPPP-

Nearest PDB structures (foldseek):
  7xqw-assembly1_A  TM=9.138E-01  e=1.322E-02  Methylorubrum extorquens AM1
  8j83-assembly1_A  TM=8.967E-01  e=4.191E-02  Methylorubrum extorquens AM1
  2iv2-assembly1_X  TM=8.697E-01  e=6.741E-02  Escherichia coli
  9cf0-assembly1_P  TM=2.440E-01  e=7.297E+00  Parasitella parasitica